Protein AF-A0A0B5X6M1-F1 (afdb_monomer)

Solvent-accessible surface area (backbone atoms only — not comparable to full-atom values): 3858 Å² total; per-residue (Å²): 130,83,77,57,65,69,60,52,53,53,49,55,50,52,52,51,52,50,50,54,52,50,48,53,52,50,51,53,50,50,51,53,52,51,52,55,54,55,58,49,47,68,73,35,88,94,48,49,72,71,56,52,52,53,48,35,65,74,74,41,58,82,82,74,114

Secondary structure (DSSP, 8-state):
-PPPHHHHHHHHHHHHHHHHHHHHHHHHHHHHHHHHHHHHHHHSTT--HHHHHHHHHHH-GGGG-

pLDDT: mean 85.83, std 9.22, range [51.09, 96.19]

Organism: NCBI:txid1121088

Mean predicted aligned error: 7.48 Å

Foldseek 3Di:
DDPDVVVVVVVVVVVVVVVVVVVVVVVVVVLVVVVVVLVVLPVDPPRDPVNNVVVCVVVPVVSVD

Radius of gyration: 21.25 Å; Cα contacts (8 Å, |Δi|>4): 10; chains: 1; bounding box: 39×20×62 Å

Sequence (65 aa):
MAKNPVIQQAYERGKREGIEIGMQMGISKAIGFMQARLNKLAETPGIGPKTIEKFKKAFGEEYFK

Structure (mmCIF, N/CA/C/O backbone):
data_AF-A0A0B5X6M1-F1
#
_entry.id   AF-A0A0B5X6M1-F1
#
loop_
_atom_site.group_PDB
_atom_site.id
_atom_site.type_symbol
_atom_site.label_atom_id
_atom_site.label_alt_id
_atom_site.label_comp_id
_atom_site.label_asym_id
_atom_site.label_entity_id
_atom_site.label_seq_id
_atom_site.pdbx_PDB_ins_code
_ato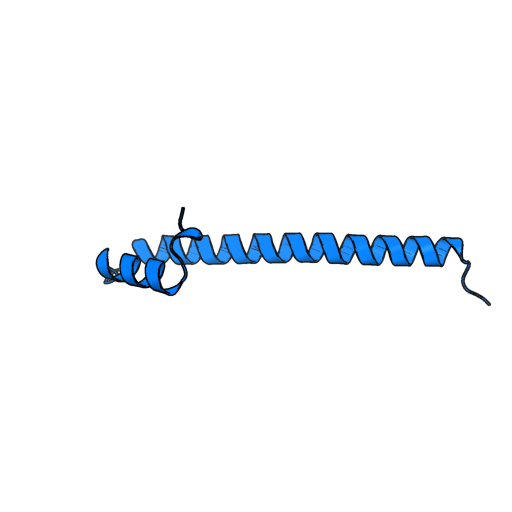m_site.Cartn_x
_atom_site.Cartn_y
_atom_site.Cartn_z
_atom_site.occupancy
_atom_site.B_iso_or_equiv
_atom_site.auth_seq_id
_atom_site.auth_comp_id
_atom_site.auth_asym_id
_atom_site.auth_atom_id
_atom_site.pdbx_PDB_model_num
ATOM 1 N N . MET A 1 1 ? 13.824 -2.182 -42.141 1.00 51.09 1 MET A N 1
ATOM 2 C CA . MET A 1 1 ? 15.078 -2.264 -41.360 1.00 51.09 1 MET A CA 1
ATOM 3 C C . MET A 1 1 ? 14.807 -3.135 -40.146 1.00 51.09 1 MET A C 1
ATOM 5 O O . MET A 1 1 ? 13.906 -2.806 -39.384 1.00 51.09 1 MET A O 1
ATOM 9 N N . ALA A 1 2 ? 15.486 -4.276 -40.012 1.00 61.00 2 ALA A N 1
ATOM 10 C CA . ALA A 1 2 ? 15.350 -5.122 -38.828 1.00 61.00 2 ALA A CA 1
ATOM 11 C C . ALA A 1 2 ? 15.868 -4.356 -37.598 1.00 61.00 2 ALA A C 1
ATOM 13 O O . ALA A 1 2 ? 16.911 -3.705 -37.680 1.00 61.00 2 ALA A O 1
ATOM 14 N N . LYS A 1 3 ? 15.128 -4.381 -36.481 1.00 65.38 3 LYS A N 1
ATOM 15 C CA . LYS A 1 3 ? 15.584 -3.775 -35.221 1.00 65.38 3 LYS A CA 1
ATOM 16 C C . LYS A 1 3 ? 16.907 -4.425 -34.820 1.00 65.38 3 LYS A C 1
ATOM 18 O O . LYS A 1 3 ? 17.026 -5.646 -34.866 1.00 65.38 3 LYS A O 1
ATOM 23 N N . ASN A 1 4 ? 17.893 -3.611 -34.440 1.00 87.75 4 ASN A N 1
ATOM 24 C CA . ASN A 1 4 ? 19.170 -4.122 -33.951 1.00 87.75 4 ASN A CA 1
ATOM 25 C C . ASN A 1 4 ? 18.900 -5.045 -32.741 1.00 87.75 4 ASN A C 1
ATOM 27 O O . ASN A 1 4 ? 18.301 -4.583 -31.762 1.00 87.75 4 ASN A O 1
ATOM 31 N N . PRO A 1 5 ? 19.318 -6.322 -32.791 1.00 87.62 5 PRO A N 1
ATOM 32 C CA . PRO A 1 5 ? 18.978 -7.308 -31.768 1.00 87.62 5 PRO A CA 1
ATOM 33 C C . PRO A 1 5 ? 19.495 -6.922 -30.376 1.00 87.6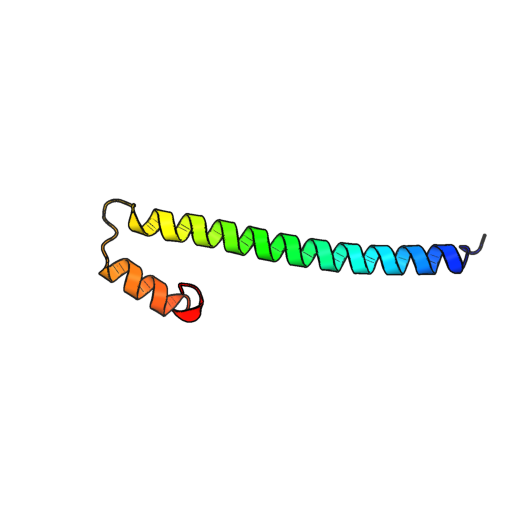2 5 PRO A C 1
ATOM 35 O O . PRO A 1 5 ? 18.822 -7.187 -29.383 1.00 87.62 5 PRO A O 1
ATOM 38 N N . VAL A 1 6 ? 20.628 -6.218 -30.288 1.00 88.75 6 VAL A N 1
ATOM 39 C CA . VAL A 1 6 ? 21.186 -5.728 -29.015 1.00 88.75 6 VAL A CA 1
ATOM 40 C C . VAL A 1 6 ? 20.276 -4.668 -28.391 1.00 88.75 6 VAL A C 1
ATOM 42 O O . VAL A 1 6 ? 19.994 -4.707 -27.194 1.00 88.75 6 VAL A O 1
ATOM 45 N N . ILE A 1 7 ? 19.756 -3.749 -29.209 1.00 87.69 7 ILE A N 1
ATOM 46 C CA . ILE A 1 7 ? 18.834 -2.699 -28.751 1.00 87.69 7 ILE A CA 1
ATOM 47 C C . ILE A 1 7 ? 17.515 -3.322 -28.282 1.00 87.69 7 ILE A C 1
ATOM 49 O O . ILE A 1 7 ? 16.958 -2.907 -27.268 1.00 87.69 7 ILE A O 1
ATOM 53 N N . GLN A 1 8 ? 17.024 -4.340 -28.990 1.00 90.19 8 GLN A N 1
ATOM 54 C CA . GLN A 1 8 ? 15.785 -5.016 -28.619 1.00 90.19 8 GLN A CA 1
ATOM 55 C C . GLN A 1 8 ? 15.914 -5.773 -27.290 1.00 90.19 8 GLN A C 1
ATOM 57 O O . GLN A 1 8 ? 15.034 -5.656 -26.441 1.00 90.19 8 GLN A O 1
ATOM 62 N N . GLN A 1 9 ? 17.037 -6.457 -27.060 1.00 90.88 9 GLN A N 1
ATOM 63 C CA . GLN A 1 9 ? 17.308 -7.127 -25.784 1.00 90.88 9 GLN A CA 1
ATOM 64 C C . GLN A 1 9 ? 17.425 -6.142 -24.614 1.00 90.88 9 GLN A C 1
ATOM 66 O O . GLN A 1 9 ? 16.879 -6.393 -23.538 1.00 90.88 9 GLN A O 1
ATOM 71 N N . ALA A 1 10 ? 18.105 -5.007 -24.813 1.00 91.50 10 ALA A N 1
ATOM 72 C CA . ALA A 1 10 ? 18.206 -3.964 -23.793 1.00 91.50 10 ALA A CA 1
ATOM 73 C C . ALA A 1 10 ? 16.828 -3.370 -23.450 1.00 91.50 10 ALA A C 1
ATOM 75 O O . ALA A 1 10 ? 16.506 -3.185 -22.276 1.00 91.50 10 ALA A O 1
ATOM 76 N N . TYR A 1 11 ? 15.987 -3.139 -24.463 1.00 92.12 11 TYR A N 1
ATOM 77 C CA . TYR A 1 11 ? 14.618 -2.662 -24.275 1.00 92.12 11 TYR A CA 1
ATOM 78 C C . TYR A 1 11 ? 13.751 -3.660 -23.496 1.00 92.12 11 TYR A C 1
ATOM 80 O O . TYR A 1 11 ? 13.063 -3.273 -22.554 1.00 92.12 11 TYR A O 1
ATOM 88 N N . GLU A 1 12 ? 13.786 -4.946 -23.852 1.00 94.00 12 GLU A N 1
ATOM 89 C CA . GLU A 1 12 ? 13.002 -5.977 -23.162 1.00 94.00 12 GLU A CA 1
ATOM 90 C C . GLU A 1 12 ? 13.429 -6.145 -21.701 1.00 94.00 12 GLU A C 1
ATOM 92 O O . GLU A 1 12 ? 12.575 -6.276 -20.819 1.00 94.00 12 GLU A O 1
ATOM 97 N N . ARG A 1 13 ? 14.737 -6.057 -21.427 1.00 93.88 13 ARG A N 1
ATOM 98 C CA . ARG A 1 13 ? 15.272 -6.066 -20.062 1.00 93.88 13 ARG A CA 1
ATOM 99 C C . ARG A 1 13 ? 14.778 -4.863 -19.261 1.00 93.88 13 ARG A C 1
ATOM 101 O O . ARG A 1 13 ? 14.178 -5.059 -18.208 1.00 93.88 13 ARG A O 1
ATOM 108 N N . GLY A 1 14 ? 14.952 -3.650 -19.788 1.00 94.06 14 GLY A N 1
ATOM 109 C CA . GLY A 1 14 ? 14.512 -2.426 -19.114 1.00 94.06 14 GLY A CA 1
ATOM 110 C C . GLY A 1 14 ? 12.998 -2.386 -18.894 1.00 94.06 14 GLY A C 1
ATOM 111 O O . GLY A 1 14 ? 12.533 -1.957 -17.842 1.00 94.06 14 GLY A O 1
ATOM 112 N N . LYS A 1 15 ? 12.209 -2.907 -19.842 1.00 94.75 15 LYS A N 1
ATOM 113 C CA . LYS A 1 15 ? 10.757 -3.054 -19.682 1.00 94.75 15 LYS A CA 1
ATOM 114 C C . LYS A 1 15 ? 10.413 -3.978 -18.513 1.00 94.75 15 LYS A C 1
ATOM 116 O O . LYS A 1 15 ? 9.539 -3.640 -17.720 1.00 94.75 15 LYS A O 1
ATOM 121 N N . ARG A 1 16 ? 11.074 -5.134 -18.402 1.00 95.31 16 ARG A N 1
ATOM 122 C CA . ARG A 1 16 ? 10.834 -6.088 -17.310 1.00 95.31 16 ARG A CA 1
ATOM 123 C C . ARG A 1 16 ? 11.204 -5.489 -15.953 1.00 95.31 16 ARG A C 1
ATOM 125 O O . ARG A 1 16 ? 10.392 -5.546 -15.038 1.00 95.31 16 ARG A O 1
ATOM 132 N N . GLU A 1 17 ? 12.379 -4.875 -15.857 1.00 95.88 17 GLU A N 1
ATOM 133 C CA . GLU A 1 17 ? 12.845 -4.202 -14.637 1.00 95.88 17 GLU A CA 1
ATOM 134 C C . GLU A 1 17 ? 11.899 -3.064 -14.233 1.00 95.88 17 GLU A C 1
ATOM 136 O O . GLU A 1 17 ? 11.502 -2.960 -13.076 1.00 95.88 17 GLU A O 1
ATOM 141 N N . GLY A 1 18 ? 11.450 -2.256 -15.198 1.00 94.50 18 GLY A N 1
ATOM 142 C CA . GLY A 1 18 ? 10.484 -1.186 -14.954 1.00 94.50 18 GLY A CA 1
ATOM 143 C C . GLY A 1 18 ? 9.129 -1.691 -14.447 1.00 94.50 18 GLY A C 1
ATOM 144 O O . GLY A 1 18 ? 8.541 -1.068 -13.564 1.00 94.50 18 GLY A O 1
ATOM 145 N N . ILE A 1 19 ? 8.642 -2.827 -14.960 1.00 95.50 19 ILE A N 1
ATOM 146 C CA . ILE A 1 19 ? 7.410 -3.464 -14.466 1.00 95.50 19 ILE A CA 1
ATOM 147 C C . ILE A 1 19 ? 7.597 -3.945 -13.026 1.00 95.50 19 ILE A C 1
ATOM 149 O O . ILE A 1 19 ? 6.733 -3.696 -12.189 1.00 95.50 19 ILE A O 1
ATOM 153 N N . GLU A 1 20 ? 8.715 -4.603 -12.725 1.00 95.62 20 GLU A N 1
ATOM 154 C CA . GLU A 1 20 ? 8.998 -5.125 -11.387 1.00 95.62 20 GLU A CA 1
ATOM 155 C C . GLU A 1 20 ? 9.110 -4.000 -10.349 1.00 95.62 20 GLU A C 1
ATOM 157 O O . GLU A 1 20 ? 8.440 -4.044 -9.314 1.00 95.62 20 GLU A O 1
ATOM 162 N N . ILE A 1 21 ? 9.860 -2.941 -10.666 1.00 95.88 21 ILE A N 1
ATOM 163 C CA . ILE A 1 21 ? 9.970 -1.743 -9.824 1.00 95.88 21 ILE A CA 1
ATOM 164 C C . ILE A 1 21 ? 8.596 -1.091 -9.642 1.00 95.88 21 ILE A C 1
ATOM 166 O O . ILE A 1 21 ? 8.194 -0.786 -8.518 1.00 95.88 21 ILE A O 1
ATOM 170 N N . GLY A 1 22 ? 7.846 -0.903 -10.731 1.00 94.69 22 GLY A N 1
ATOM 171 C CA . GLY A 1 22 ? 6.509 -0.313 -10.683 1.00 94.69 22 GLY A CA 1
ATOM 172 C C . GLY A 1 22 ? 5.545 -1.116 -9.807 1.00 94.69 22 GLY A C 1
ATOM 173 O O . GLY A 1 22 ? 4.791 -0.535 -9.025 1.00 94.69 22 GLY A O 1
ATOM 174 N N . MET A 1 23 ? 5.611 -2.447 -9.880 1.00 96.19 23 MET A N 1
ATOM 175 C CA . MET A 1 23 ? 4.816 -3.347 -9.050 1.00 96.19 23 MET A CA 1
ATOM 176 C C . MET A 1 23 ? 5.181 -3.209 -7.569 1.00 96.19 23 MET A C 1
ATOM 178 O O . MET A 1 23 ? 4.293 -2.999 -6.743 1.00 96.19 23 MET A O 1
ATOM 182 N N . GLN A 1 24 ? 6.472 -3.254 -7.225 1.00 94.56 24 GLN A N 1
ATOM 183 C CA . GLN A 1 24 ? 6.933 -3.087 -5.842 1.00 94.56 24 GLN A CA 1
ATOM 184 C C . GLN A 1 24 ? 6.542 -1.717 -5.270 1.00 94.56 24 GLN A C 1
ATOM 186 O O . GLN A 1 24 ? 6.046 -1.626 -4.145 1.00 94.56 24 GLN A O 1
ATOM 191 N N . MET A 1 25 ? 6.689 -0.649 -6.060 1.00 94.75 25 MET A N 1
ATOM 192 C CA . MET A 1 25 ? 6.258 0.696 -5.673 1.00 94.75 25 MET A CA 1
ATOM 193 C C . MET A 1 25 ? 4.744 0.774 -5.457 1.00 94.75 25 MET A C 1
ATOM 195 O O . MET A 1 25 ? 4.293 1.401 -4.498 1.00 94.75 25 MET A O 1
ATOM 199 N N . GLY A 1 26 ? 3.956 0.153 -6.338 1.00 93.56 26 GLY A N 1
ATOM 200 C CA . GLY A 1 26 ? 2.500 0.102 -6.226 1.00 93.56 26 GLY A CA 1
ATOM 201 C C . GLY A 1 26 ? 2.047 -0.613 -4.956 1.00 93.56 26 GLY A C 1
ATOM 202 O O . GLY A 1 26 ? 1.238 -0.068 -4.206 1.00 93.56 26 GLY A O 1
ATOM 203 N N . ILE A 1 27 ? 2.627 -1.784 -4.677 1.00 92.06 27 ILE A N 1
ATOM 204 C CA . ILE A 1 27 ? 2.361 -2.562 -3.460 1.00 92.06 27 ILE A CA 1
ATOM 205 C C . ILE A 1 27 ? 2.705 -1.736 -2.216 1.00 92.06 27 ILE A C 1
ATOM 207 O O . ILE A 1 27 ? 1.862 -1.578 -1.335 1.00 92.06 27 ILE A O 1
ATOM 211 N N . SER A 1 28 ? 3.901 -1.144 -2.166 1.00 90.25 28 SER A N 1
ATOM 212 C CA . SER A 1 28 ? 4.343 -0.331 -1.027 1.00 90.25 28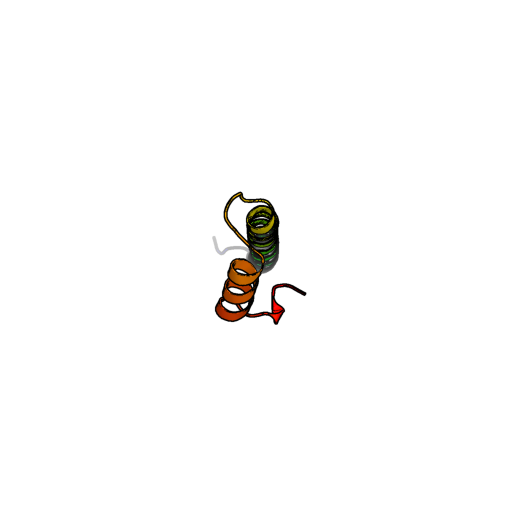 SER A CA 1
ATOM 213 C C . SER A 1 28 ? 3.415 0.865 -0.771 1.00 90.25 28 SER A C 1
ATOM 215 O O . SER A 1 28 ? 2.976 1.090 0.359 1.00 90.25 28 SER A O 1
ATOM 217 N N . LYS A 1 29 ? 3.017 1.589 -1.827 1.00 93.25 29 LYS A N 1
ATOM 218 C CA . LYS A 1 29 ? 2.064 2.705 -1.715 1.00 93.25 29 LYS A CA 1
ATOM 219 C C . LYS A 1 29 ? 0.689 2.255 -1.229 1.00 93.25 29 LYS A C 1
ATOM 221 O O . LYS A 1 29 ? 0.097 2.936 -0.395 1.00 93.25 29 LYS A O 1
ATOM 226 N N . ALA A 1 30 ? 0.180 1.138 -1.746 1.00 90.19 30 ALA A N 1
ATOM 227 C CA . ALA A 1 30 ? -1.116 0.603 -1.343 1.00 90.19 30 ALA A CA 1
ATOM 228 C C . ALA A 1 30 ? -1.114 0.196 0.137 1.00 90.19 30 ALA A C 1
ATOM 230 O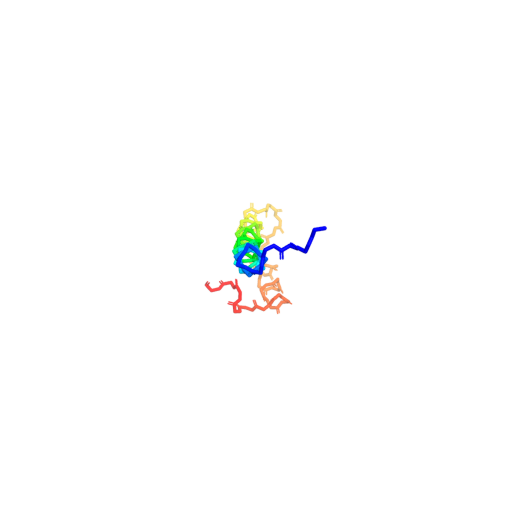 O . ALA A 1 30 ? -2.020 0.584 0.874 1.00 90.19 30 ALA A O 1
ATOM 231 N N . ILE A 1 31 ? -0.068 -0.506 0.587 1.00 87.12 31 ILE A N 1
ATOM 232 C CA . ILE A 1 31 ? 0.110 -0.886 1.994 1.00 87.12 31 ILE A CA 1
ATOM 233 C C . ILE A 1 31 ? 0.172 0.364 2.876 1.00 87.12 31 ILE A C 1
ATOM 235 O O . ILE A 1 31 ? -0.603 0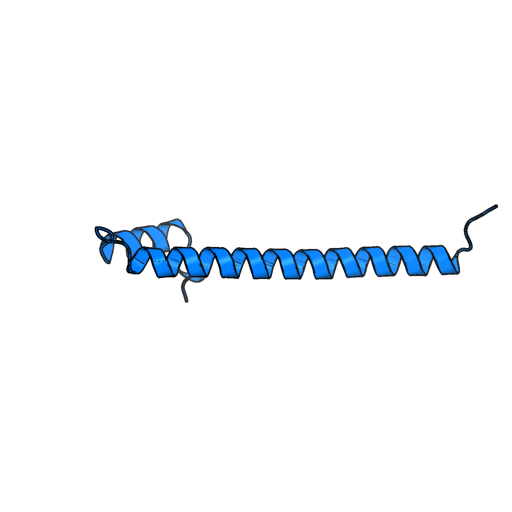.475 3.825 1.00 87.12 31 ILE A O 1
ATOM 239 N N . GLY A 1 32 ? 1.021 1.339 2.532 1.00 87.88 32 GLY A N 1
ATOM 240 C CA .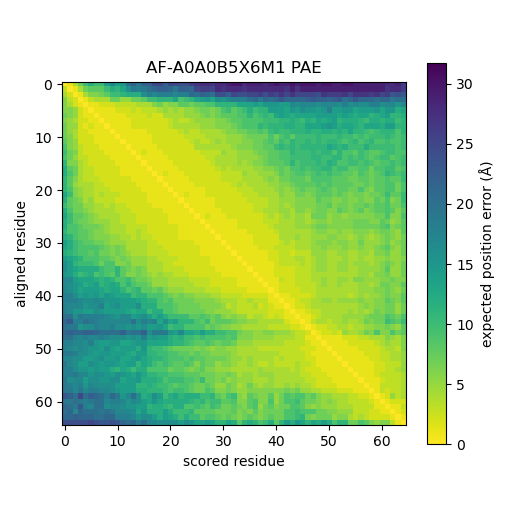 GLY A 1 32 ? 1.150 2.578 3.302 1.00 87.88 32 GLY A CA 1
ATOM 241 C C . GLY A 1 32 ? -0.161 3.366 3.388 1.00 87.88 32 GLY A C 1
ATOM 242 O O . GLY A 1 32 ? -0.529 3.852 4.458 1.00 87.88 32 GLY A O 1
ATOM 243 N N . PHE A 1 33 ? -0.915 3.446 2.287 1.00 89.19 33 PHE A N 1
ATOM 244 C CA . PHE A 1 33 ? -2.231 4.087 2.279 1.00 89.19 33 PHE A CA 1
ATOM 245 C C . PHE A 1 33 ? -3.224 3.364 3.195 1.00 89.19 33 PHE A C 1
ATOM 247 O O . PHE A 1 33 ? -3.909 4.012 3.988 1.00 89.19 33 PHE A O 1
ATOM 254 N N . MET A 1 34 ? -3.295 2.033 3.114 1.00 84.88 34 MET A N 1
ATOM 255 C CA . MET A 1 34 ? -4.188 1.235 3.956 1.00 84.88 34 MET A CA 1
ATOM 256 C C . MET A 1 34 ? -3.827 1.376 5.434 1.00 84.88 34 MET A C 1
ATOM 258 O O . MET A 1 34 ? -4.704 1.674 6.241 1.00 84.88 34 MET A O 1
ATOM 262 N N . GLN A 1 35 ? -2.546 1.269 5.787 1.00 83.38 35 GLN A N 1
ATOM 263 C CA . GLN A 1 35 ? -2.075 1.443 7.161 1.00 83.38 35 GLN A CA 1
ATOM 264 C C . GLN A 1 35 ? -2.454 2.822 7.723 1.00 83.38 35 GLN A C 1
ATOM 266 O O . GLN A 1 35 ? -2.996 2.915 8.823 1.00 83.38 35 GLN A O 1
ATOM 271 N N . ALA A 1 36 ? -2.260 3.895 6.947 1.00 86.69 36 ALA A N 1
ATOM 272 C CA . ALA A 1 36 ? -2.635 5.244 7.367 1.00 86.69 36 ALA A CA 1
ATOM 273 C C . ALA A 1 36 ? -4.148 5.380 7.621 1.00 86.69 36 ALA A C 1
ATOM 275 O O . ALA A 1 36 ? -4.572 6.007 8.594 1.00 86.69 36 ALA A O 1
ATOM 276 N N . ARG A 1 37 ? -4.982 4.772 6.766 1.00 85.88 37 ARG A N 1
ATOM 277 C CA . ARG A 1 37 ? -6.445 4.771 6.932 1.00 85.88 37 ARG A CA 1
ATOM 278 C C . ARG A 1 37 ? -6.887 3.972 8.153 1.00 85.88 37 ARG A C 1
ATOM 280 O O . ARG A 1 37 ? -7.784 4.419 8.862 1.00 85.88 37 ARG 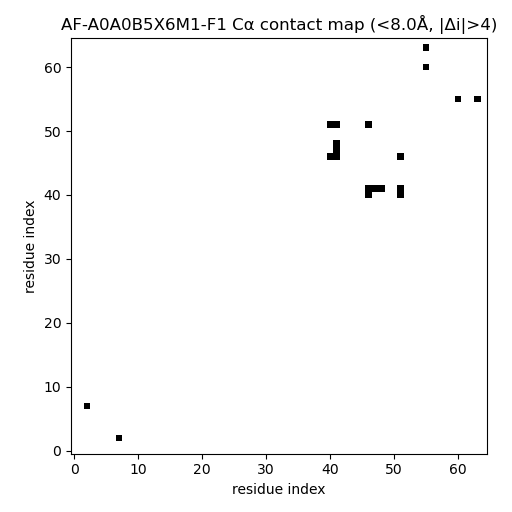A O 1
ATOM 287 N N . LEU A 1 38 ? -6.252 2.832 8.406 1.00 79.81 38 LEU A N 1
ATOM 288 C CA . LEU A 1 38 ? -6.555 1.966 9.544 1.00 79.81 38 LEU A CA 1
ATOM 289 C C . LEU A 1 38 ? -6.156 2.607 10.873 1.00 79.81 38 LEU A C 1
ATOM 291 O O . LEU A 1 38 ? -6.936 2.564 11.820 1.00 79.81 38 LEU A O 1
ATOM 295 N N . ASN A 1 39 ? -5.007 3.281 10.923 1.00 81.62 39 ASN A N 1
ATOM 296 C CA . ASN A 1 39 ? -4.596 4.045 12.101 1.00 81.62 39 ASN A CA 1
ATOM 297 C C . ASN A 1 39 ? -5.593 5.170 12.409 1.00 81.62 39 ASN A C 1
ATOM 299 O O . ASN A 1 39 ? -6.047 5.301 13.542 1.00 81.62 39 ASN A O 1
ATOM 303 N N . LYS A 1 40 ? -6.035 5.911 11.383 1.00 85.50 40 LYS A N 1
ATOM 304 C CA . LYS A 1 40 ? -7.067 6.947 11.540 1.00 85.50 40 LYS A CA 1
ATOM 305 C C . LYS A 1 40 ? -8.412 6.387 12.022 1.00 85.50 40 LYS A C 1
ATOM 307 O O . LYS A 1 40 ? -9.187 7.094 12.666 1.00 85.50 40 LYS A O 1
ATOM 312 N N . LEU A 1 41 ? -8.704 5.119 11.729 1.00 83.06 41 LEU A N 1
ATOM 313 C CA . LEU A 1 41 ? -9.920 4.450 12.188 1.00 83.06 41 LEU A CA 1
ATOM 314 C C . LEU A 1 41 ? -9.983 4.390 13.724 1.00 83.06 41 LEU A C 1
ATOM 316 O O . LEU A 1 41 ? -11.061 4.549 14.287 1.00 83.06 41 LEU A O 1
ATOM 320 N N . ALA A 1 42 ? -8.836 4.224 14.394 1.00 78.56 42 ALA A N 1
ATOM 321 C CA . ALA A 1 42 ? -8.733 4.211 15.857 1.00 78.56 42 ALA A CA 1
ATOM 322 C C . ALA A 1 42 ? -9.005 5.578 16.497 1.00 78.56 42 ALA A C 1
ATOM 324 O O . ALA A 1 42 ? -9.465 5.649 17.632 1.00 78.56 42 ALA A O 1
ATOM 325 N N . GLU A 1 43 ? -8.753 6.657 15.759 1.00 84.00 43 GLU A N 1
ATOM 326 C CA . GLU A 1 43 ? -8.974 8.037 16.201 1.00 84.00 43 GLU A CA 1
ATOM 327 C C . GLU A 1 43 ? -10.381 8.548 15.851 1.00 84.00 43 GLU A C 1
ATOM 329 O O . GLU A 1 43 ? -10.763 9.655 16.228 1.00 84.00 43 GLU A O 1
ATOM 334 N N . THR A 1 44 ? -11.161 7.767 15.098 1.00 86.81 44 THR A N 1
ATOM 335 C CA . THR A 1 44 ? -12.471 8.193 14.603 1.00 86.81 44 THR A CA 1
ATOM 336 C C . THR A 1 44 ? -13.519 8.121 15.722 1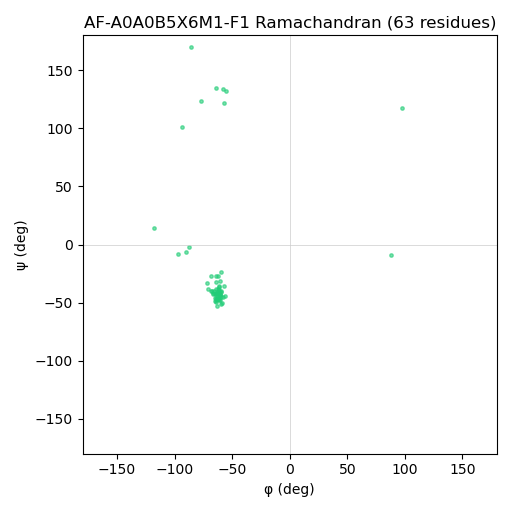.00 86.81 44 THR A C 1
ATOM 338 O O . THR A 1 44 ? -13.753 7.042 16.275 1.00 86.81 44 THR A O 1
ATOM 341 N N . PRO A 1 45 ? -14.217 9.231 16.037 1.00 87.69 45 PRO A N 1
ATOM 342 C CA . PRO A 1 45 ? -15.272 9.237 17.045 1.00 87.69 45 PRO A CA 1
ATOM 343 C C . PRO A 1 45 ? -16.355 8.191 16.755 1.00 87.69 45 PRO A C 1
ATOM 345 O O . PRO A 1 45 ? -16.852 8.086 15.636 1.00 87.69 45 PRO A O 1
ATOM 348 N N . GLY A 1 46 ? -16.725 7.412 17.773 1.00 86.38 46 GLY A N 1
ATOM 349 C CA . GLY A 1 46 ? -17.712 6.331 17.655 1.00 86.38 46 GLY A CA 1
ATOM 350 C C . GLY A 1 46 ? -17.133 4.970 17.249 1.00 86.38 46 GLY A C 1
ATOM 351 O O . GLY A 1 46 ? -17.831 3.961 17.354 1.00 86.38 46 GLY A O 1
ATOM 352 N N . ILE A 1 47 ? -15.855 4.897 16.860 1.00 85.75 47 ILE A N 1
ATOM 353 C CA . ILE A 1 47 ? -15.158 3.627 16.637 1.00 85.75 47 ILE A CA 1
ATOM 354 C C . ILE A 1 47 ? -14.430 3.231 17.920 1.00 85.75 47 ILE A C 1
ATOM 356 O O . ILE A 1 47 ? -13.375 3.751 18.264 1.00 85.75 47 ILE A O 1
ATOM 360 N N . GLY A 1 48 ? -15.035 2.299 18.655 1.00 82.12 48 GLY A N 1
ATOM 361 C CA . GLY A 1 48 ? -14.456 1.743 19.873 1.00 82.12 48 GLY A CA 1
ATOM 362 C C . GLY A 1 48 ? -13.503 0.563 19.620 1.00 82.12 48 GLY A C 1
ATOM 363 O O . GLY A 1 48 ? -13.498 -0.025 18.533 1.00 82.12 48 GLY A O 1
ATOM 364 N N . PRO A 1 49 ? -12.763 0.126 20.654 1.00 83.31 49 PRO A N 1
ATOM 365 C CA . PRO A 1 49 ? -11.782 -0.960 20.558 1.00 83.31 49 PRO A CA 1
ATOM 366 C C . PRO A 1 49 ? -12.377 -2.282 20.042 1.00 83.31 49 PRO A C 1
ATOM 368 O O . PRO A 1 49 ? -11.757 -2.961 19.228 1.00 83.31 49 PRO A O 1
ATOM 371 N N . LYS A 1 50 ? -13.627 -2.604 20.405 1.00 87.81 50 LYS A N 1
ATOM 372 C CA . LYS A 1 50 ? -14.331 -3.802 19.903 1.00 87.81 50 LYS A CA 1
ATOM 373 C C . LYS A 1 50 ? -14.575 -3.774 18.390 1.00 87.81 50 LYS A C 1
ATOM 375 O O . LYS A 1 50 ? -14.608 -4.823 17.751 1.00 87.81 50 LYS A O 1
ATOM 380 N N . THR A 1 51 ? -14.787 -2.593 17.809 1.00 86.75 51 THR A N 1
ATOM 381 C CA . THR A 1 51 ? -14.978 -2.445 16.358 1.00 86.75 51 THR A CA 1
ATOM 382 C C . THR A 1 51 ? -13.659 -2.681 15.629 1.00 86.75 51 THR A C 1
ATOM 384 O O . THR A 1 51 ? -13.642 -3.359 14.605 1.00 86.75 51 THR A O 1
ATOM 387 N N . ILE A 1 52 ? -12.549 -2.210 16.202 1.00 85.06 52 ILE A N 1
ATOM 388 C CA . ILE A 1 52 ? -11.201 -2.444 15.672 1.00 85.06 52 ILE A CA 1
ATOM 389 C C . ILE A 1 52 ? -10.829 -3.926 15.732 1.00 85.06 52 ILE A C 1
ATOM 391 O O . ILE A 1 52 ? -10.313 -4.451 14.753 1.00 85.06 52 ILE A O 1
ATOM 395 N N . GLU A 1 53 ? -11.136 -4.632 16.823 1.00 86.50 53 GLU A N 1
ATOM 396 C CA . GLU A 1 53 ? -10.900 -6.082 16.914 1.00 86.50 53 GLU A CA 1
ATOM 397 C C . GLU A 1 53 ? -11.664 -6.871 15.846 1.00 86.50 53 GLU A C 1
ATOM 399 O O . GLU A 1 53 ? -11.098 -7.751 15.198 1.00 86.50 53 GLU A O 1
ATOM 404 N N . LYS A 1 54 ? -12.941 -6.538 15.613 1.00 87.56 54 LYS A N 1
ATOM 405 C CA . LYS A 1 54 ? -13.729 -7.157 14.534 1.00 87.56 54 LYS A CA 1
ATOM 406 C C . LYS A 1 54 ? -13.113 -6.886 13.166 1.00 87.56 54 LYS A C 1
ATOM 408 O O . LYS A 1 54 ? -13.090 -7.778 12.323 1.00 87.56 54 LYS A O 1
ATOM 413 N N . PHE A 1 55 ? -12.603 -5.675 12.964 1.00 84.19 55 PHE A N 1
ATOM 414 C CA . PHE A 1 55 ? -11.935 -5.290 11.729 1.00 84.19 55 PHE A CA 1
ATOM 415 C C . PHE A 1 55 ? -10.640 -6.089 11.527 1.00 84.19 55 PHE A C 1
ATOM 417 O O . PHE A 1 55 ? -10.460 -6.701 10.480 1.00 84.19 55 PHE A O 1
ATOM 424 N N . LYS A 1 56 ? -9.783 -6.177 12.550 1.00 84.81 56 LYS A N 1
ATOM 425 C CA . LYS A 1 56 ? -8.554 -6.987 12.517 1.00 84.81 56 LYS A CA 1
ATOM 426 C C . LYS A 1 56 ? -8.846 -8.453 12.189 1.00 84.81 56 LYS A C 1
ATOM 428 O O . LYS A 1 56 ? -8.202 -9.012 11.312 1.00 84.81 56 LYS A O 1
ATOM 433 N N . LYS A 1 57 ? -9.872 -9.04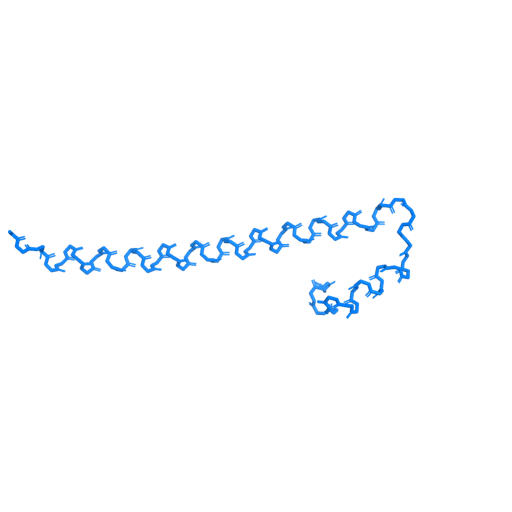9 12.806 1.00 88.06 57 LYS A N 1
ATOM 434 C CA . LYS A 1 57 ? -10.294 -10.425 12.492 1.00 88.06 57 LYS A CA 1
ATOM 435 C C . LYS A 1 57 ? -10.800 -10.605 11.063 1.00 88.06 57 LYS A C 1
ATOM 437 O O . LYS A 1 57 ? -10.509 -11.624 10.454 1.00 88.06 57 LYS A O 1
ATOM 442 N N . ALA A 1 58 ? -11.573 -9.653 10.540 1.00 87.06 58 ALA A N 1
ATOM 443 C CA . ALA A 1 58 ? -12.140 -9.754 9.195 1.00 87.06 58 ALA A CA 1
ATOM 444 C C . ALA A 1 58 ? -11.087 -9.590 8.087 1.00 87.06 58 ALA A C 1
ATOM 446 O O . ALA A 1 58 ? -11.212 -10.207 7.034 1.00 87.06 58 ALA A O 1
ATOM 447 N N . PHE A 1 59 ? -10.069 -8.761 8.324 1.00 81.12 59 PHE A N 1
ATOM 448 C CA . PHE A 1 59 ? -9.025 -8.455 7.343 1.00 81.12 59 PHE A CA 1
ATOM 449 C C . PHE A 1 59 ? -7.744 -9.287 7.517 1.00 81.12 59 PHE A C 1
ATOM 451 O O . PHE A 1 59 ? -6.893 -9.240 6.636 1.00 81.12 59 PHE A O 1
ATOM 458 N N . GLY A 1 60 ? -7.627 -10.060 8.600 1.00 80.31 60 GLY A N 1
ATOM 459 C CA . GLY A 1 60 ? -6.444 -10.851 8.948 1.00 80.31 60 GLY A CA 1
ATOM 460 C C . GLY A 1 60 ? -5.569 -10.114 9.961 1.00 80.31 60 GLY A C 1
ATOM 461 O O . GLY A 1 60 ? -5.051 -9.030 9.686 1.00 80.31 60 GLY A O 1
ATOM 462 N N . GLU A 1 61 ? -5.409 -10.690 11.154 1.00 77.50 61 GLU A N 1
ATOM 463 C CA . GLU A 1 61 ? -4.645 -10.079 12.250 1.00 77.50 61 GLU A CA 1
ATOM 464 C C . GLU A 1 61 ? -3.157 -9.923 11.900 1.00 77.50 61 GLU A C 1
ATOM 466 O O . GLU A 1 61 ? -2.488 -9.017 12.398 1.00 77.50 61 GLU A O 1
ATOM 471 N N . GLU A 1 62 ? -2.643 -10.774 11.012 1.00 75.44 62 GLU A N 1
ATOM 472 C CA . GLU A 1 62 ? -1.270 -10.766 10.515 1.00 75.44 62 GLU A CA 1
ATOM 473 C C . GLU A 1 62 ? -0.873 -9.467 9.803 1.00 75.44 62 GLU A C 1
ATOM 475 O O . GLU A 1 62 ? 0.308 -9.126 9.794 1.00 75.44 62 GLU A O 1
ATOM 480 N N . TYR A 1 63 ? -1.838 -8.713 9.270 1.00 66.75 63 TYR A N 1
ATOM 481 C CA . TYR A 1 63 ? -1.592 -7.450 8.568 1.00 66.75 63 TYR A CA 1
ATOM 482 C C . TYR A 1 63 ? -1.554 -6.223 9.495 1.00 66.75 63 TYR A C 1
ATOM 484 O O . TYR A 1 63 ? -1.322 -5.110 9.028 1.00 66.75 63 TYR A O 1
ATOM 492 N N . PHE A 1 64 ? -1.790 -6.412 10.798 1.00 67.31 64 PHE A N 1
ATOM 493 C CA . PHE A 1 64 ? -1.850 -5.346 11.809 1.00 67.31 64 PHE A CA 1
ATOM 494 C C . PHE A 1 64 ? -0.771 -5.472 12.898 1.00 67.31 64 PHE A C 1
ATOM 496 O O . PHE A 1 64 ? -0.909 -4.849 13.956 1.00 67.31 64 PHE A O 1
ATOM 503 N N . LYS A 1 65 ? 0.251 -6.305 12.670 1.00 60.28 65 LYS A N 1
ATOM 504 C CA . LYS A 1 65 ? 1.402 -6.481 13.565 1.00 60.28 65 LYS A CA 1
ATOM 505 C C . LYS A 1 65 ? 2.473 -5.422 13.345 1.00 60.28 65 LYS A C 1
ATOM 507 O O . LYS A 1 65 ? 2.696 -5.046 12.174 1.00 60.28 65 LYS A O 1
#